Protein AF-A0A524DJC6-F1 (afdb_monomer_lite)

Structure (mmCIF, N/CA/C/O backbone):
data_AF-A0A524DJC6-F1
#
_entry.id   AF-A0A524DJC6-F1
#
loop_
_atom_site.group_PDB
_atom_site.id
_atom_site.type_symbol
_atom_site.label_atom_id
_atom_site.label_alt_id
_atom_site.label_comp_id
_atom_site.label_asym_id
_atom_site.label_entity_id
_atom_site.label_seq_id
_atom_site.pdbx_PDB_ins_code
_atom_site.Cartn_x
_atom_site.Cartn_y
_atom_site.Cartn_z
_atom_site.occupancy
_atom_site.B_iso_or_equiv
_atom_site.auth_seq_id
_atom_site.auth_comp_id
_atom_site.auth_asym_id
_atom_site.auth_atom_id
_atom_site.pdbx_PDB_model_num
ATOM 1 N N . MET A 1 1 ? 15.733 20.656 -6.764 1.00 53.16 1 MET A N 1
ATOM 2 C CA . MET A 1 1 ? 15.054 21.532 -5.778 1.00 53.16 1 MET A CA 1
ATOM 3 C C . MET A 1 1 ? 13.548 21.404 -5.959 1.00 53.16 1 MET A C 1
ATOM 5 O O . MET A 1 1 ? 13.055 21.625 -7.054 1.00 53.16 1 MET A O 1
ATOM 9 N N . MET A 1 2 ? 12.824 20.966 -4.930 1.00 54.41 2 MET A N 1
ATOM 10 C CA . MET A 1 2 ? 11.382 20.693 -5.004 1.00 54.41 2 MET A CA 1
ATOM 11 C C . MET A 1 2 ? 10.597 22.016 -4.945 1.00 54.41 2 MET A C 1
ATOM 13 O O . MET A 1 2 ? 10.762 22.765 -3.986 1.00 54.41 2 MET A O 1
ATOM 17 N N . SER A 1 3 ? 9.797 22.313 -5.979 1.00 75.38 3 SER A N 1
ATOM 18 C CA . SER A 1 3 ? 9.093 23.597 -6.166 1.00 75.38 3 SER A CA 1
ATOM 19 C C . SER A 1 3 ? 8.184 23.949 -4.980 1.00 75.38 3 SER A C 1
ATOM 21 O O . SER A 1 3 ? 7.444 23.096 -4.485 1.00 75.38 3 SER A O 1
ATOM 23 N N . ASP A 1 4 ? 8.182 25.214 -4.552 1.00 78.75 4 ASP A N 1
ATOM 24 C CA . ASP A 1 4 ? 7.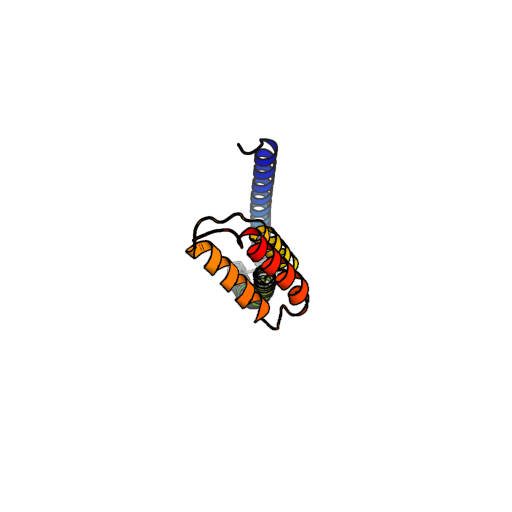417 25.700 -3.389 1.00 78.75 4 ASP A CA 1
ATOM 25 C C . ASP A 1 4 ? 5.910 25.421 -3.479 1.00 78.75 4 ASP A C 1
ATOM 27 O O . ASP A 1 4 ? 5.241 25.189 -2.467 1.00 78.75 4 ASP A O 1
ATOM 31 N N . LYS A 1 5 ? 5.373 25.337 -4.703 1.00 70.25 5 LYS A N 1
ATOM 32 C CA . LYS A 1 5 ? 3.979 24.935 -4.945 1.00 70.25 5 LYS A CA 1
ATOM 33 C C . LYS A 1 5 ? 3.705 23.502 -4.473 1.00 70.25 5 LYS A C 1
ATOM 35 O O . LYS A 1 5 ? 2.639 23.231 -3.921 1.00 70.25 5 LYS A O 1
ATOM 40 N N . VAL A 1 6 ? 4.674 22.602 -4.638 1.00 73.50 6 VAL A N 1
ATOM 41 C CA . VAL A 1 6 ? 4.575 21.190 -4.239 1.00 73.50 6 VAL A CA 1
ATOM 42 C C . VAL A 1 6 ? 4.643 21.060 -2.717 1.00 73.50 6 VAL A C 1
ATOM 44 O O . VAL A 1 6 ? 3.806 20.373 -2.132 1.00 73.50 6 VAL A O 1
ATOM 47 N N . LYS A 1 7 ? 5.545 21.795 -2.050 1.00 72.38 7 LYS A N 1
ATOM 48 C CA . LYS A 1 7 ? 5.621 21.828 -0.576 1.00 72.38 7 LYS A CA 1
ATOM 49 C C . LYS A 1 7 ? 4.335 22.354 0.066 1.00 72.38 7 LYS A C 1
ATOM 51 O O . LYS A 1 7 ? 3.845 21.752 1.019 1.00 72.38 7 LYS A O 1
ATOM 56 N N . LYS A 1 8 ? 3.755 23.430 -0.478 1.00 74.00 8 LYS A N 1
ATOM 57 C CA . LYS A 1 8 ? 2.504 24.017 0.032 1.00 74.00 8 LYS A CA 1
ATOM 58 C C . LYS A 1 8 ? 1.307 23.077 -0.143 1.00 74.00 8 LYS A C 1
ATOM 60 O O . LYS A 1 8 ? 0.467 22.977 0.747 1.00 74.00 8 LYS A O 1
ATOM 65 N N . LYS A 1 9 ? 1.231 22.359 -1.268 1.00 68.31 9 LYS A N 1
ATOM 66 C CA . LYS A 1 9 ? 0.157 21.386 -1.521 1.00 68.31 9 LYS A CA 1
ATOM 67 C C . LYS A 1 9 ? 0.275 20.157 -0.610 1.00 68.31 9 LYS A C 1
ATOM 69 O O . LYS A 1 9 ? -0.733 19.702 -0.073 1.00 68.31 9 LYS A O 1
ATOM 74 N N . LEU A 1 10 ? 1.497 19.670 -0.379 1.00 68.19 10 LEU A N 1
ATOM 75 C CA . LEU A 1 10 ? 1.773 18.570 0.553 1.00 68.19 10 LEU A CA 1
ATOM 76 C C . LEU A 1 10 ? 1.443 18.942 2.004 1.00 68.19 10 LEU A C 1
ATOM 78 O O . LEU A 1 10 ? 0.805 18.154 2.700 1.00 68.19 10 LEU A O 1
ATOM 82 N N . SER A 1 11 ? 1.805 20.148 2.454 1.00 63.16 11 SER A N 1
ATOM 83 C CA . SER A 1 11 ? 1.500 20.590 3.821 1.00 63.16 11 SER A CA 1
ATOM 84 C C . SER A 1 11 ? -0.002 20.786 4.057 1.00 63.16 11 SER A C 1
ATOM 86 O O . SER A 1 11 ? -0.505 20.397 5.109 1.00 63.16 11 SER A O 1
ATOM 88 N N . LEU A 1 12 ? -0.742 21.303 3.068 1.00 63.66 12 LEU A N 1
ATOM 89 C CA . LEU A 1 12 ? -2.206 21.415 3.118 1.00 63.66 12 LEU A CA 1
ATOM 90 C C . LEU A 1 12 ? -2.895 20.042 3.159 1.00 63.66 12 LEU A C 1
ATOM 92 O O . LEU A 1 12 ? -3.813 19.844 3.954 1.00 63.66 12 LEU A O 1
ATOM 96 N N . SER A 1 13 ? -2.426 19.080 2.359 1.00 61.50 13 SER A N 1
ATOM 97 C CA . SER A 1 13 ? -2.976 17.718 2.340 1.00 61.50 13 SER A CA 1
ATOM 98 C C . SER A 1 13 ? -2.726 16.969 3.655 1.00 61.50 13 SER A C 1
ATOM 100 O O . SER A 1 13 ? -3.630 16.307 4.165 1.00 61.50 13 SER A O 1
ATOM 102 N N . MET A 1 14 ? -1.525 17.091 4.236 1.00 59.94 14 MET A N 1
ATOM 103 C CA . MET A 1 14 ? -1.211 16.462 5.526 1.00 59.94 14 MET A CA 1
ATOM 104 C C . MET A 1 14 ? -1.973 17.110 6.689 1.00 59.94 14 MET A C 1
ATOM 106 O O . MET A 1 14 ? -2.454 16.405 7.578 1.00 59.94 14 MET A O 1
ATOM 110 N N . LYS A 1 15 ? -2.162 18.437 6.660 1.00 56.31 15 LYS A N 1
ATOM 111 C CA . LYS A 1 15 ? -2.966 19.147 7.664 1.00 56.31 15 LYS A CA 1
ATOM 112 C C . LYS A 1 15 ? -4.442 18.725 7.614 1.00 56.31 15 LYS A C 1
ATOM 114 O O . LYS A 1 15 ? -5.024 18.441 8.658 1.00 56.31 15 LYS A O 1
ATOM 119 N N . GLY A 1 16 ? -5.006 18.584 6.411 1.00 56.75 16 GLY A N 1
ATOM 120 C CA . GLY A 1 16 ? -6.389 18.139 6.216 1.00 56.75 16 GLY A CA 1
ATOM 121 C C . GLY A 1 16 ? -6.650 16.697 6.670 1.00 56.75 16 GLY A C 1
ATOM 122 O O . GLY A 1 16 ? -7.705 16.415 7.235 1.00 56.75 16 GLY A O 1
ATOM 123 N N . GLN A 1 17 ? -5.702 15.771 6.492 1.00 56.88 17 GLN A N 1
ATOM 124 C CA . GLN A 1 17 ? -5.861 14.400 7.004 1.00 56.88 17 GLN A CA 1
ATOM 125 C C . GLN A 1 17 ? -5.807 14.340 8.539 1.00 56.88 17 GLN A C 1
ATOM 127 O O . GLN A 1 17 ? -6.645 13.679 9.155 1.00 56.88 17 GLN A O 1
ATOM 132 N N . GLY A 1 18 ? -4.885 15.077 9.167 1.00 57.81 18 GLY A N 1
ATOM 133 C CA . GLY A 1 18 ? -4.777 15.132 10.628 1.00 57.81 18 GLY A CA 1
ATOM 134 C C . GLY A 1 18 ? -6.011 15.737 11.312 1.00 57.81 18 GLY A C 1
ATOM 135 O O . GLY A 1 18 ? -6.442 15.245 12.356 1.00 57.81 18 GLY A O 1
ATOM 136 N N . GLU A 1 19 ? -6.617 16.769 10.717 1.00 58.09 19 GLU A N 1
ATOM 137 C CA . GLU A 1 19 ? -7.853 17.384 11.227 1.00 58.09 19 GLU A CA 1
ATOM 138 C C . GLU A 1 19 ? -9.068 16.451 11.096 1.00 58.09 19 GLU A C 1
ATOM 140 O O . GLU A 1 19 ? -9.882 16.366 12.021 1.00 58.09 19 GLU A O 1
ATOM 145 N N . ASN A 1 20 ? -9.163 15.680 10.006 1.00 63.31 20 ASN A N 1
ATOM 146 C CA . ASN A 1 20 ? -10.252 14.721 9.804 1.00 63.31 20 ASN A CA 1
ATOM 147 C C . ASN A 1 20 ? -10.208 13.554 10.803 1.00 63.31 20 ASN A C 1
ATOM 149 O O . ASN A 1 20 ? -11.247 13.185 11.356 1.00 63.31 20 ASN A O 1
ATOM 153 N N . ILE A 1 21 ? -9.019 13.020 11.102 1.00 63.88 21 ILE A N 1
ATOM 154 C CA . ILE A 1 21 ? -8.858 11.928 12.078 1.00 63.88 21 ILE A CA 1
ATOM 155 C C . ILE A 1 21 ? -9.216 12.409 13.488 1.00 63.88 21 ILE A C 1
ATOM 157 O O . ILE A 1 21 ? -10.009 11.765 14.175 1.00 63.88 21 ILE A O 1
ATOM 161 N N . LYS A 1 22 ? -8.713 13.579 13.905 1.00 64.06 22 LYS A N 1
ATOM 162 C CA . LYS A 1 22 ? -9.032 14.161 15.221 1.00 64.06 22 LYS A CA 1
ATOM 163 C C . LYS A 1 22 ? -10.531 14.417 15.386 1.00 64.06 22 LYS A C 1
ATOM 165 O O . LYS A 1 22 ? -11.095 14.100 16.431 1.00 64.06 22 LYS A O 1
ATOM 170 N N . ARG A 1 23 ? -11.197 14.927 14.343 1.00 64.94 23 ARG A N 1
ATOM 171 C CA . ARG A 1 23 ? -12.648 15.161 14.352 1.00 64.94 23 ARG A CA 1
ATOM 172 C C . ARG A 1 23 ? -13.444 13.856 14.419 1.00 64.94 23 ARG A C 1
ATOM 174 O O . ARG A 1 23 ? -14.457 13.807 15.113 1.00 64.94 23 ARG A O 1
ATOM 181 N N . SER A 1 24 ? -12.996 12.814 13.722 1.00 65.06 24 SER A N 1
ATOM 182 C CA . SER A 1 24 ? -13.641 11.497 13.746 1.00 65.06 24 SER A CA 1
ATOM 183 C C . SER A 1 24 ? -13.511 10.822 15.114 1.00 65.06 24 SER A C 1
ATOM 185 O O . SER A 1 24 ? -14.498 10.320 15.649 1.00 65.06 24 SER A O 1
ATOM 187 N N . LEU A 1 25 ? -12.324 10.881 15.724 1.00 65.19 25 LEU A N 1
ATOM 188 C CA . LEU A 1 25 ? -12.091 10.364 17.075 1.00 65.19 25 LEU A CA 1
ATOM 189 C C . LEU A 1 25 ? -12.939 11.103 18.113 1.00 65.19 25 LEU A C 1
ATOM 191 O O . LEU A 1 25 ? -13.599 10.463 18.927 1.00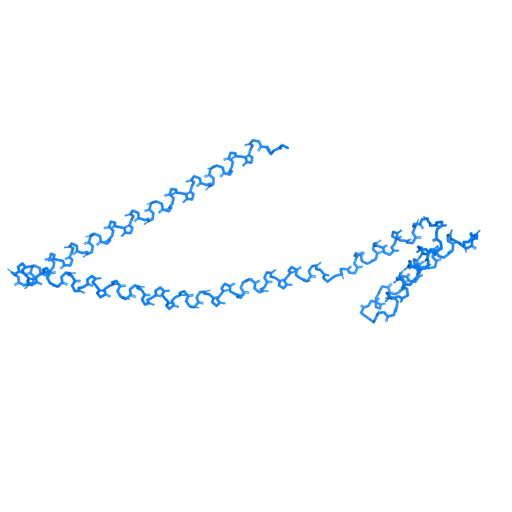 65.19 25 LEU A O 1
ATOM 195 N N . PHE A 1 26 ? -12.996 12.435 18.035 1.00 66.25 26 PHE A N 1
ATOM 196 C CA . PHE A 1 26 ? -13.823 13.234 18.937 1.00 66.25 26 PHE A CA 1
ATOM 197 C C . PHE A 1 26 ? -15.311 12.879 18.816 1.00 66.25 26 PHE A C 1
ATOM 199 O O . PHE A 1 26 ? -15.967 12.642 19.825 1.00 66.25 26 PHE A O 1
ATOM 206 N N . LYS A 1 27 ? -15.837 12.760 17.588 1.00 63.50 27 LYS A N 1
ATOM 207 C CA . LYS A 1 27 ? -17.228 12.335 17.359 1.00 63.50 27 LYS A CA 1
ATOM 208 C C . LYS A 1 27 ? -17.520 10.954 17.947 1.00 63.50 27 LYS A C 1
ATOM 210 O O . LYS A 1 27 ? -18.572 10.773 18.548 1.00 63.50 27 LYS A O 1
ATOM 215 N N . SER A 1 28 ? -16.597 10.006 17.797 1.00 67.81 28 SER A N 1
ATOM 216 C CA . SER A 1 28 ? -16.764 8.640 18.307 1.00 67.81 28 SER A CA 1
ATOM 217 C C . SER A 1 28 ? -16.762 8.588 19.841 1.00 67.81 28 SER A C 1
ATOM 219 O O . SER A 1 28 ? -17.608 7.931 20.445 1.00 67.81 28 SER A O 1
ATOM 221 N N . ILE A 1 29 ? -15.871 9.352 20.483 1.00 70.25 29 ILE A N 1
ATOM 222 C CA . ILE A 1 29 ? -15.812 9.468 21.948 1.00 70.25 29 ILE A CA 1
ATOM 223 C C . ILE A 1 29 ? -17.087 10.122 22.490 1.00 70.25 29 ILE A C 1
ATOM 225 O O . ILE A 1 29 ? -17.692 9.593 23.419 1.00 70.25 29 ILE A O 1
ATOM 229 N N . VAL A 1 30 ? -17.531 11.229 21.886 1.00 65.88 30 VAL A N 1
ATOM 230 C CA . VAL A 1 30 ? -18.771 11.915 22.287 1.00 65.88 30 VAL A CA 1
ATOM 231 C C . VAL A 1 30 ? -19.978 10.990 22.136 1.00 65.88 30 VAL A C 1
ATOM 233 O O . VAL A 1 30 ? -20.794 10.908 23.049 1.00 65.88 30 VAL A O 1
ATOM 236 N N . TYR A 1 31 ? -20.069 10.251 21.028 1.00 71.88 31 TYR A N 1
ATOM 237 C CA . TYR A 1 31 ? -21.155 9.298 20.806 1.00 71.88 31 TYR A CA 1
ATOM 238 C C . TYR A 1 31 ? -21.182 8.191 21.871 1.00 71.88 31 TYR A C 1
ATOM 240 O O . TYR A 1 31 ? -22.244 7.925 22.427 1.00 71.88 31 TYR A O 1
ATOM 248 N N . ARG A 1 32 ? -20.021 7.615 22.224 1.00 75.31 32 ARG A N 1
ATOM 249 C CA . ARG A 1 32 ? -19.914 6.610 23.298 1.00 75.31 32 ARG A CA 1
ATOM 250 C C . ARG A 1 32 ? -20.314 7.153 24.665 1.00 75.31 32 ARG A C 1
ATOM 252 O O . ARG A 1 32 ? -21.001 6.473 25.410 1.00 75.31 32 ARG A O 1
ATOM 259 N N . ILE A 1 33 ? -19.911 8.375 25.005 1.00 71.88 33 ILE A N 1
ATOM 260 C CA . ILE A 1 33 ? -20.295 8.978 26.289 1.00 71.88 33 ILE A CA 1
ATOM 261 C C . ILE A 1 33 ? -21.817 9.150 26.356 1.00 71.88 33 ILE A C 1
ATOM 263 O O . ILE A 1 33 ? -22.423 8.832 27.375 1.00 71.88 33 ILE A O 1
ATOM 267 N N . ILE A 1 34 ? -22.440 9.600 25.262 1.00 70.12 34 ILE A N 1
ATOM 268 C CA . ILE A 1 34 ? -23.894 9.777 25.191 1.00 70.12 34 ILE A CA 1
ATOM 269 C C . ILE A 1 34 ? -24.623 8.435 25.322 1.00 70.12 34 ILE A C 1
ATOM 271 O O . ILE A 1 34 ? -25.609 8.370 26.051 1.00 70.12 34 ILE A O 1
ATOM 275 N N . THR A 1 35 ? -24.160 7.369 24.661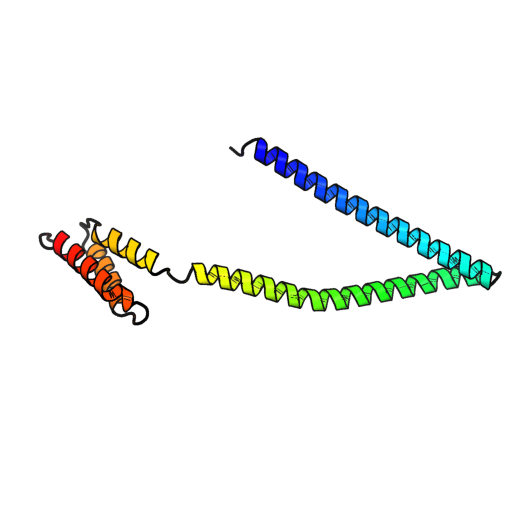 1.00 72.12 35 THR A N 1
ATOM 276 C CA . THR A 1 35 ? -24.833 6.058 24.712 1.00 72.12 35 THR A CA 1
ATOM 277 C C . THR A 1 35 ? -24.737 5.413 26.088 1.00 72.12 35 THR A C 1
ATOM 279 O O . THR A 1 35 ? -25.759 4.953 26.595 1.00 72.12 35 THR A O 1
ATOM 282 N N . VAL A 1 36 ? -23.566 5.478 26.733 1.00 73.12 36 VAL A N 1
ATOM 283 C CA . VAL A 1 36 ? -23.374 4.983 28.106 1.00 73.12 36 VAL A CA 1
ATOM 284 C C . VAL A 1 36 ? -24.316 5.728 29.050 1.00 73.12 36 VAL A C 1
ATOM 286 O O . VAL A 1 36 ? -25.032 5.124 29.849 1.00 73.12 36 VAL A O 1
ATOM 289 N N . PHE A 1 37 ? -24.334 7.060 28.944 1.00 71.75 37 PHE A N 1
ATOM 290 C CA . PHE A 1 37 ? -25.130 7.910 29.822 1.00 71.75 37 PHE A CA 1
ATOM 291 C C . PHE A 1 37 ? -26.629 7.677 29.624 1.00 71.75 37 PHE A C 1
ATOM 293 O O . PHE A 1 37 ? -27.365 7.563 30.602 1.00 71.75 37 PHE A O 1
ATOM 300 N N . LEU A 1 38 ? -27.070 7.537 28.370 1.00 70.69 38 LEU A N 1
ATOM 301 C CA . LEU A 1 38 ? -28.448 7.199 28.035 1.00 70.69 38 LEU A CA 1
ATOM 302 C C . LEU A 1 38 ? -28.828 5.819 28.584 1.00 70.69 38 LEU A C 1
ATOM 304 O O . LEU A 1 38 ? -29.890 5.696 29.184 1.00 70.69 38 LEU A O 1
ATOM 308 N N . GLY A 1 39 ? -27.955 4.815 28.455 1.00 73.00 39 GLY A N 1
ATOM 309 C CA . GLY A 1 39 ? -28.180 3.471 28.994 1.00 73.00 39 GLY A CA 1
ATOM 310 C C . GLY A 1 39 ? -28.383 3.474 30.509 1.00 73.00 39 GLY A C 1
ATOM 311 O O . GLY A 1 39 ? -29.341 2.882 31.004 1.00 73.00 39 GLY A O 1
ATOM 312 N N . ILE A 1 40 ? -27.546 4.217 31.240 1.00 68.06 40 ILE A N 1
ATOM 313 C CA . ILE A 1 40 ? -27.674 4.375 32.697 1.00 68.06 40 ILE A CA 1
ATOM 314 C C . ILE A 1 40 ? -28.971 5.114 33.059 1.00 68.06 40 ILE A C 1
ATOM 316 O O . ILE A 1 40 ? -29.684 4.685 33.963 1.00 68.06 40 ILE A O 1
ATOM 320 N N . LEU A 1 41 ? -29.316 6.196 32.351 1.00 70.06 41 LEU A N 1
ATOM 321 C CA . LEU A 1 41 ? -30.547 6.960 32.591 1.00 70.06 41 LEU A CA 1
ATOM 322 C C . LEU A 1 41 ? -31.804 6.131 32.333 1.00 70.06 41 LEU A C 1
ATOM 324 O O . LEU A 1 41 ? -32.717 6.126 33.154 1.00 70.06 41 LEU A O 1
ATOM 328 N N . THR A 1 42 ? -31.848 5.404 31.217 1.00 71.12 42 THR A N 1
ATOM 329 C CA . THR A 1 42 ? -32.954 4.498 30.904 1.00 71.12 42 THR A CA 1
ATOM 330 C C . THR A 1 42 ? -33.067 3.403 31.963 1.00 71.12 42 THR A C 1
ATOM 332 O O . THR A 1 42 ? -34.169 3.136 32.437 1.00 71.12 42 THR A O 1
ATOM 335 N N . ALA A 1 43 ? -31.948 2.830 32.410 1.00 70.06 43 ALA A N 1
ATOM 336 C CA . ALA A 1 43 ? -31.945 1.831 33.472 1.00 70.06 43 ALA A CA 1
ATOM 337 C C . ALA A 1 43 ? -32.425 2.398 34.821 1.00 70.06 43 ALA A C 1
ATOM 339 O O . ALA A 1 43 ? -33.193 1.735 35.514 1.00 70.06 43 ALA A O 1
ATOM 340 N N . LEU A 1 44 ? -32.041 3.631 35.173 1.00 68.88 44 LEU A N 1
ATOM 341 C CA . LEU A 1 44 ? -32.516 4.320 36.380 1.00 68.88 44 LEU A CA 1
ATOM 342 C C . LEU A 1 44 ? -34.025 4.564 36.337 1.00 68.88 44 LEU A C 1
ATOM 344 O O . LEU A 1 44 ? -34.709 4.309 37.325 1.00 68.88 44 LEU A O 1
ATOM 348 N N . ILE A 1 45 ? -34.546 5.024 35.197 1.00 72.75 45 ILE A N 1
ATOM 349 C CA . ILE A 1 45 ? -35.980 5.288 35.017 1.00 72.75 45 ILE A CA 1
ATOM 350 C C . ILE A 1 45 ? -36.790 3.992 35.125 1.00 72.75 45 ILE A C 1
ATOM 352 O O . ILE A 1 45 ? -37.864 3.989 35.718 1.00 72.75 45 ILE A O 1
ATOM 356 N N . VAL A 1 46 ? -36.281 2.894 34.562 1.00 73.56 46 VAL A N 1
ATOM 357 C CA . VAL A 1 46 ? -36.982 1.602 34.553 1.00 73.56 46 VAL A CA 1
ATOM 358 C C . VAL A 1 46 ? -36.905 0.903 35.910 1.00 73.56 46 VAL A C 1
ATOM 360 O O . VAL A 1 46 ? -37.877 0.280 36.329 1.00 73.56 46 VAL A O 1
ATOM 363 N N . THR A 1 47 ? -35.767 0.996 36.598 1.00 75.94 47 THR A N 1
ATOM 364 C CA . THR A 1 47 ? -35.488 0.150 37.770 1.00 75.94 47 THR A CA 1
ATOM 365 C C . THR A 1 47 ? -35.686 0.877 39.099 1.00 75.94 47 THR A C 1
ATOM 367 O O . THR A 1 47 ? -35.912 0.231 40.117 1.00 75.94 47 THR A O 1
ATOM 370 N N . GLY A 1 48 ? -35.577 2.211 39.125 1.00 75.19 48 GLY A N 1
ATOM 371 C CA . GLY A 1 48 ? -35.681 3.024 40.345 1.00 75.19 48 GLY A CA 1
ATOM 372 C C . GLY A 1 48 ? -34.526 2.856 41.346 1.00 75.19 48 GLY A C 1
ATOM 373 O O . GLY A 1 48 ? -34.465 3.586 42.331 1.00 75.19 48 GLY A O 1
ATOM 374 N N . ASP A 1 49 ? -33.601 1.929 41.088 1.00 77.38 49 ASP A N 1
ATOM 375 C CA . ASP A 1 49 ? -32.461 1.586 41.938 1.00 77.38 49 ASP A CA 1
ATOM 376 C C . ASP A 1 49 ? -31.137 1.893 41.217 1.00 77.38 49 ASP A C 1
ATOM 378 O O . ASP A 1 49 ? -30.857 1.390 40.123 1.00 77.38 49 ASP A O 1
ATOM 382 N N . ILE A 1 50 ? -30.306 2.716 41.860 1.00 75.81 50 ILE A N 1
ATOM 383 C CA . ILE A 1 50 ? -29.005 3.163 41.351 1.00 75.81 50 ILE A CA 1
ATOM 384 C C . ILE A 1 50 ? -28.024 1.995 41.185 1.00 75.81 50 ILE A C 1
ATOM 386 O O . ILE A 1 50 ? -27.266 1.977 40.212 1.00 75.81 50 ILE A O 1
ATOM 390 N N . TYR A 1 51 ? -28.042 1.003 42.080 1.00 78.69 51 TYR A N 1
ATOM 391 C CA . TYR A 1 51 ? -27.130 -0.142 42.000 1.00 78.69 51 TYR A CA 1
ATOM 392 C C . TYR A 1 51 ? -27.445 -1.036 40.800 1.00 78.69 51 TYR A C 1
ATOM 394 O O . TYR A 1 51 ? -26.531 -1.501 40.105 1.00 78.69 51 TYR A O 1
ATOM 402 N N . GLN A 1 52 ? -28.734 -1.238 40.517 1.00 75.69 52 GLN A N 1
ATOM 403 C CA . GLN A 1 52 ? -29.160 -2.011 39.353 1.00 75.69 52 GLN A CA 1
ATOM 404 C C . GLN A 1 52 ? -28.885 -1.255 38.054 1.00 75.69 52 GLN A C 1
ATOM 406 O O . GLN A 1 52 ? -28.370 -1.845 37.107 1.00 75.69 52 GLN A O 1
ATOM 411 N N . ALA A 1 53 ? -29.133 0.055 38.020 1.00 76.69 53 ALA A N 1
ATOM 412 C CA . ALA A 1 53 ? -28.873 0.858 36.832 1.00 76.69 53 ALA A CA 1
ATOM 413 C C . ALA A 1 53 ? -27.384 0.946 36.471 1.00 76.69 53 ALA A C 1
ATOM 415 O O . ALA A 1 53 ? -27.029 0.876 35.293 1.00 76.69 53 ALA A O 1
ATOM 416 N N . LEU A 1 54 ? -26.506 1.047 37.474 1.00 73.81 54 LEU A N 1
ATOM 417 C CA . LEU A 1 54 ? -25.060 1.035 37.260 1.00 73.81 54 LEU A CA 1
ATOM 418 C C . LEU A 1 54 ? -24.590 -0.324 36.723 1.00 73.81 54 LEU A C 1
ATOM 420 O O . LEU A 1 54 ? -23.829 -0.377 35.757 1.00 73.81 54 LEU A O 1
ATOM 424 N N . SER A 1 55 ? -25.082 -1.418 37.311 1.00 77.38 55 SER A N 1
ATOM 425 C CA . SER A 1 55 ? -24.765 -2.776 36.853 1.00 77.38 55 SER A CA 1
ATOM 426 C C . SER A 1 55 ? -25.247 -3.015 35.424 1.00 77.38 55 SER A C 1
ATOM 428 O O . SER A 1 55 ? -24.507 -3.572 34.613 1.00 77.38 55 SER A O 1
ATOM 430 N N . LEU A 1 56 ? -26.454 -2.542 35.093 1.00 79.00 56 LEU A N 1
ATOM 431 C CA . LEU A 1 56 ? -27.006 -2.640 33.747 1.00 79.00 56 LEU A CA 1
ATOM 432 C C . LEU A 1 56 ? -26.170 -1.832 32.751 1.00 79.00 56 LEU A C 1
ATOM 434 O O . LEU A 1 56 ? -25.789 -2.378 31.725 1.00 79.00 56 LEU A O 1
ATOM 438 N N . GLY A 1 57 ? -25.822 -0.582 33.078 1.00 73.75 57 GLY A N 1
ATOM 439 C CA . GLY A 1 57 ? -25.005 0.277 32.218 1.00 73.75 57 GLY A CA 1
ATOM 440 C C . GLY A 1 57 ? -23.625 -0.316 31.909 1.00 73.75 57 GLY A C 1
ATOM 441 O O . GLY A 1 57 ? -23.184 -0.302 30.758 1.00 73.75 57 GLY A O 1
ATOM 442 N N . ILE A 1 58 ? -22.963 -0.900 32.915 1.00 76.38 58 ILE A N 1
ATOM 443 C CA . ILE A 1 58 ? -21.679 -1.596 32.728 1.00 76.38 58 ILE A CA 1
ATOM 444 C C . ILE A 1 58 ? -21.868 -2.843 31.856 1.00 76.38 58 ILE A C 1
ATOM 446 O O . ILE A 1 58 ? -21.094 -3.061 30.921 1.00 76.38 58 ILE A O 1
ATOM 450 N N . ALA A 1 59 ? -22.898 -3.648 32.127 1.00 79.06 59 ALA A N 1
ATOM 451 C CA . ALA A 1 59 ? -23.171 -4.863 31.368 1.00 79.06 59 ALA A CA 1
ATOM 452 C C . ALA A 1 59 ? -23.492 -4.562 29.895 1.00 79.06 59 ALA A C 1
ATOM 454 O O . ALA A 1 59 ? -22.937 -5.207 29.003 1.00 79.06 59 ALA A O 1
ATOM 455 N N . THR A 1 60 ? -24.331 -3.559 29.622 1.00 77.06 60 THR A N 1
ATOM 456 C CA . THR A 1 60 ? -24.709 -3.178 28.255 1.00 77.06 60 THR A CA 1
ATOM 457 C C . THR A 1 60 ? -23.510 -2.706 27.449 1.00 77.06 60 THR A C 1
ATOM 459 O O . THR A 1 60 ? -23.342 -3.119 26.302 1.00 77.06 60 THR A O 1
ATOM 462 N N . GLU A 1 61 ? -22.628 -1.911 28.051 1.00 78.69 61 GLU A N 1
ATOM 463 C CA . GLU A 1 61 ? -21.475 -1.376 27.326 1.00 78.69 61 GLU A CA 1
ATOM 464 C C . GLU A 1 61 ? -20.359 -2.403 27.144 1.00 78.69 61 GLU A C 1
ATOM 466 O O . GLU A 1 61 ? -19.671 -2.410 26.121 1.00 78.69 61 GLU A O 1
ATOM 471 N N . PHE A 1 62 ? -20.234 -3.354 28.070 1.00 78.56 62 PHE A N 1
ATOM 472 C CA . PHE A 1 62 ? -19.351 -4.499 27.885 1.00 78.56 62 PHE A CA 1
ATOM 473 C C . PHE A 1 62 ? -19.810 -5.393 26.723 1.00 78.56 62 PHE A C 1
ATOM 475 O O . PHE A 1 62 ? -19.005 -5.767 25.865 1.00 78.56 62 PHE A O 1
ATOM 482 N N . VAL A 1 63 ? -21.113 -5.680 26.634 1.00 77.69 63 VAL A N 1
ATOM 483 C CA . VAL A 1 63 ? -21.693 -6.428 25.506 1.00 77.69 63 VAL A CA 1
ATOM 484 C C . VAL A 1 63 ? -21.477 -5.680 24.192 1.00 77.69 63 VAL A C 1
ATOM 486 O O . VAL A 1 63 ? -21.087 -6.284 23.190 1.00 77.69 63 VAL A O 1
ATOM 489 N N . GLN A 1 64 ? -21.672 -4.362 24.186 1.00 77.25 64 GLN A N 1
ATOM 490 C CA . GLN A 1 64 ? -21.489 -3.538 22.996 1.00 77.25 64 GLN A CA 1
ATOM 491 C C . GLN A 1 64 ? -20.022 -3.481 22.545 1.00 77.25 64 GLN A C 1
ATOM 493 O O . GLN A 1 64 ? -19.748 -3.542 21.343 1.00 77.25 64 GLN A O 1
ATOM 498 N N . PHE A 1 65 ? -19.072 -3.443 23.485 1.00 81.50 65 PHE A N 1
ATOM 499 C CA . PHE A 1 65 ? -17.644 -3.565 23.194 1.00 81.50 65 PHE A CA 1
ATOM 500 C C . PHE A 1 65 ? -17.305 -4.908 22.535 1.00 81.50 65 PHE A C 1
ATOM 502 O O . PHE A 1 65 ? -16.650 -4.923 21.490 1.00 81.50 65 PHE A O 1
ATOM 509 N N . ILE A 1 66 ? -17.791 -6.022 23.098 1.00 72.00 66 ILE A N 1
ATOM 510 C CA . ILE A 1 66 ? -17.588 -7.362 22.527 1.00 72.00 66 ILE A CA 1
ATOM 511 C C . ILE A 1 66 ? -18.181 -7.439 21.118 1.00 72.00 66 ILE A C 1
ATOM 513 O O . ILE A 1 66 ? -17.518 -7.912 20.195 1.00 72.00 66 ILE A O 1
ATOM 517 N N . ASN A 1 67 ? -19.403 -6.940 20.930 1.00 69.69 67 ASN A N 1
ATOM 518 C CA . ASN A 1 67 ? -20.072 -6.961 19.633 1.00 69.69 67 ASN A CA 1
ATOM 519 C C . ASN A 1 67 ? -19.290 -6.154 18.580 1.00 69.69 67 ASN A C 1
ATOM 521 O O . ASN A 1 67 ? -19.045 -6.647 17.479 1.00 69.69 67 ASN A O 1
ATOM 525 N N . TYR A 1 68 ? -18.800 -4.958 18.937 1.00 74.25 68 TYR A N 1
ATOM 526 C CA . TYR A 1 68 ? -17.945 -4.166 18.048 1.00 74.25 68 TYR A CA 1
ATOM 527 C C . TYR A 1 68 ? -16.655 -4.909 17.684 1.00 74.25 68 TYR A C 1
ATOM 529 O O . TYR A 1 68 ? -16.287 -4.959 16.513 1.00 74.25 68 TYR A O 1
ATOM 537 N N . PHE A 1 69 ? -15.984 -5.519 18.664 1.00 74.81 69 PHE A N 1
ATOM 538 C CA . PHE A 1 69 ? -14.751 -6.270 18.429 1.00 74.81 69 PHE A CA 1
ATOM 539 C C . PHE A 1 69 ? -14.966 -7.466 17.487 1.00 74.81 69 PHE A C 1
ATOM 541 O O . PHE A 1 69 ? -14.168 -7.694 16.572 1.00 74.81 69 PHE A O 1
ATOM 548 N N . ILE A 1 70 ? -16.066 -8.205 17.667 1.00 66.62 70 ILE A N 1
ATOM 549 C CA . ILE A 1 70 ? -16.450 -9.312 16.784 1.00 66.62 70 ILE A CA 1
ATOM 550 C C . ILE A 1 70 ? -16.737 -8.790 15.374 1.00 66.62 70 ILE A C 1
ATOM 552 O O . ILE A 1 70 ? -16.197 -9.329 14.406 1.00 66.62 70 ILE A O 1
ATOM 556 N N . PHE A 1 71 ? -17.533 -7.725 15.246 1.00 71.69 71 PHE A N 1
ATOM 557 C CA . PHE A 1 71 ? -17.840 -7.118 13.952 1.00 71.69 71 PHE A CA 1
ATOM 558 C C . PHE A 1 71 ? -16.570 -6.671 13.223 1.00 71.69 71 PHE A C 1
ATOM 560 O O . PHE A 1 71 ? -16.393 -7.011 12.055 1.00 71.69 71 PHE A O 1
ATOM 567 N N . GLU A 1 72 ? -15.655 -5.973 13.903 1.00 74.12 72 GLU A N 1
ATOM 568 C CA . GLU A 1 72 ? -14.408 -5.513 13.291 1.00 74.12 72 GLU A CA 1
ATOM 569 C C . GLU A 1 72 ? -13.504 -6.678 12.883 1.00 74.12 72 GLU A C 1
ATOM 571 O O . GLU A 1 72 ? -12.923 -6.660 11.799 1.00 74.12 72 GLU A O 1
ATOM 576 N N . THR A 1 73 ? -13.428 -7.730 13.700 1.00 74.12 73 THR A N 1
ATOM 577 C CA . THR A 1 73 ? -12.655 -8.937 13.378 1.00 74.12 73 THR A CA 1
ATOM 578 C C . THR A 1 73 ? -13.206 -9.630 12.131 1.00 74.12 73 THR A C 1
ATOM 580 O O . THR A 1 73 ? -12.441 -9.961 11.219 1.00 74.12 73 THR A O 1
ATOM 583 N N . ILE A 1 74 ? -14.531 -9.804 12.054 1.00 72.25 74 ILE A N 1
ATOM 584 C CA . ILE A 1 74 ? -15.211 -10.402 10.900 1.00 72.25 74 ILE A CA 1
ATOM 585 C C . ILE A 1 74 ? -15.016 -9.516 9.667 1.00 72.25 74 ILE A C 1
ATOM 587 O O . ILE A 1 74 ? -14.555 -9.993 8.629 1.00 72.25 74 ILE A O 1
ATOM 591 N N . TRP A 1 75 ? -15.302 -8.220 9.769 1.00 70.56 75 TRP A N 1
ATOM 592 C CA . TRP A 1 75 ? -15.176 -7.292 8.650 1.00 70.56 75 TRP A CA 1
ATOM 593 C C . TRP A 1 75 ? -13.733 -7.193 8.151 1.00 70.56 75 TRP A C 1
ATOM 595 O O . TRP A 1 75 ? -13.488 -7.298 6.954 1.00 70.56 75 TRP A O 1
ATOM 605 N N . SER A 1 76 ? -12.757 -7.113 9.055 1.00 74.62 76 SER A N 1
ATOM 606 C CA . SER A 1 76 ? -11.330 -7.110 8.727 1.00 74.62 76 SER A CA 1
ATOM 607 C C . SER A 1 76 ? -10.885 -8.407 8.042 1.00 74.62 76 SER A C 1
ATOM 609 O O . SER A 1 76 ? -10.013 -8.386 7.169 1.00 74.62 76 SER A O 1
ATOM 611 N N . TYR A 1 77 ? -11.469 -9.553 8.401 1.00 72.88 77 TYR A N 1
ATOM 612 C CA . TYR A 1 77 ? -11.236 -10.811 7.691 1.00 72.88 77 TYR A CA 1
ATOM 613 C C . TYR A 1 77 ? -11.782 -10.758 6.253 1.00 72.88 77 TYR A C 1
ATOM 615 O O . TYR A 1 77 ? -11.064 -11.108 5.312 1.00 72.88 77 TYR A O 1
ATOM 623 N N . TYR A 1 78 ? -13.003 -10.250 6.060 1.00 70.62 78 TYR A N 1
ATOM 624 C CA . TYR A 1 78 ? -13.620 -10.097 4.736 1.00 70.62 78 TYR A CA 1
ATOM 625 C C . TYR A 1 78 ? -12.929 -9.033 3.864 1.00 70.62 78 TYR A C 1
ATOM 627 O O . TYR A 1 78 ? -12.692 -9.249 2.672 1.00 70.62 78 TYR A O 1
ATOM 635 N N . GLU A 1 79 ? -12.552 -7.893 4.434 1.00 73.44 79 GLU A N 1
ATOM 636 C CA . GLU A 1 79 ? -11.922 -6.785 3.715 1.00 73.44 79 GLU A CA 1
ATOM 637 C C . GLU A 1 79 ? -10.486 -7.118 3.291 1.00 73.44 79 GLU A C 1
ATOM 639 O O . GLU A 1 79 ? -10.089 -6.814 2.161 1.00 73.44 79 GLU A O 1
ATOM 644 N N . ARG A 1 80 ? -9.738 -7.873 4.112 1.00 65.12 80 ARG A N 1
ATOM 645 C CA . ARG A 1 80 ? -8.424 -8.420 3.725 1.00 65.12 80 ARG A CA 1
ATOM 646 C C . ARG A 1 80 ? -8.484 -9.292 2.470 1.00 65.12 80 ARG A C 1
ATOM 648 O O . ARG A 1 80 ? -7.512 -9.335 1.715 1.00 65.12 80 ARG A O 1
ATOM 655 N N . GLN A 1 81 ? -9.603 -9.965 2.200 1.00 63.00 81 GLN A N 1
ATOM 656 C CA . GLN A 1 81 ? -9.782 -10.717 0.952 1.00 63.00 81 GLN A CA 1
ATOM 657 C C . GLN A 1 81 ? -9.973 -9.788 -0.256 1.00 63.00 81 GLN A C 1
ATOM 659 O O . GLN A 1 81 ? -9.417 -10.043 -1.324 1.00 63.00 81 GLN A O 1
ATOM 664 N N . ARG A 1 82 ? -10.689 -8.668 -0.096 1.00 61.28 82 ARG A N 1
ATOM 665 C CA . ARG A 1 82 ? -10.893 -7.682 -1.174 1.00 61.28 82 ARG A CA 1
ATOM 666 C C . ARG A 1 82 ? -9.632 -6.879 -1.493 1.00 61.28 82 ARG A C 1
ATOM 668 O O . ARG A 1 82 ? -9.349 -6.635 -2.665 1.00 61.28 82 ARG A O 1
ATOM 675 N N . LEU A 1 83 ? -8.853 -6.503 -0.479 1.00 60.66 83 LEU A N 1
ATOM 676 C CA . LEU A 1 83 ? -7.589 -5.782 -0.667 1.00 60.66 83 LEU A CA 1
ATOM 677 C C . LEU A 1 83 ? -6.540 -6.649 -1.377 1.00 60.66 83 LEU A C 1
ATOM 679 O O . LEU A 1 83 ? -5.862 -6.152 -2.274 1.00 60.66 83 LEU A O 1
ATOM 683 N N . ARG A 1 84 ? -6.474 -7.956 -1.072 1.00 60.97 84 ARG A N 1
ATOM 684 C CA . ARG A 1 84 ? -5.625 -8.912 -1.809 1.00 60.97 84 ARG A CA 1
ATOM 685 C C . ARG A 1 84 ? -5.989 -9.014 -3.290 1.00 60.97 84 ARG A C 1
ATOM 687 O O . ARG A 1 84 ? -5.095 -9.135 -4.117 1.00 60.97 84 ARG A O 1
ATOM 694 N N . GLN A 1 85 ? -7.273 -8.924 -3.634 1.00 60.97 85 GLN A N 1
ATOM 695 C CA . GLN A 1 85 ? -7.723 -8.931 -5.031 1.00 60.97 85 GLN A CA 1
ATOM 696 C C . GLN A 1 85 ? -7.307 -7.653 -5.779 1.00 60.97 85 GLN A C 1
ATOM 698 O O . GLN A 1 85 ? -6.885 -7.741 -6.928 1.00 60.97 85 GLN A O 1
ATOM 703 N N . LYS A 1 86 ? -7.374 -6.478 -5.133 1.00 62.44 86 LYS A N 1
ATOM 704 C CA . LYS A 1 86 ? -6.883 -5.218 -5.725 1.00 62.44 86 LYS A CA 1
ATOM 705 C C . LYS A 1 86 ? -5.368 -5.230 -5.920 1.00 62.44 86 LYS A C 1
ATOM 707 O O . LYS A 1 86 ? -4.911 -4.979 -7.026 1.00 62.44 86 LYS A O 1
ATOM 712 N N . PHE A 1 87 ? -4.616 -5.621 -4.890 1.00 62.50 87 PHE A N 1
ATOM 713 C CA . PHE A 1 87 ? -3.160 -5.740 -4.975 1.00 62.50 87 PHE A CA 1
ATOM 714 C C . PHE A 1 87 ? -2.722 -6.755 -6.035 1.00 62.50 87 PHE A C 1
ATOM 716 O O . PHE A 1 87 ? -1.797 -6.479 -6.784 1.00 62.50 87 PHE A O 1
ATOM 723 N N . ARG A 1 88 ? -3.399 -7.906 -6.152 1.00 63.00 88 ARG A N 1
ATOM 724 C CA . ARG A 1 88 ? -3.082 -8.910 -7.177 1.00 63.00 88 ARG A CA 1
ATOM 725 C C . ARG A 1 88 ? -3.333 -8.385 -8.592 1.00 63.00 88 ARG A C 1
ATOM 727 O O . ARG A 1 88 ? -2.527 -8.664 -9.466 1.00 63.00 88 ARG A O 1
ATOM 734 N N . LYS A 1 89 ? -4.399 -7.609 -8.814 1.00 61.41 89 LYS A N 1
ATOM 735 C CA . LYS A 1 89 ? -4.649 -6.961 -10.112 1.00 61.41 89 LYS A CA 1
ATOM 736 C C . LYS A 1 89 ? -3.604 -5.888 -10.429 1.00 61.41 89 LYS A C 1
ATOM 738 O O . LYS A 1 89 ? -3.028 -5.935 -11.504 1.00 61.41 89 LYS A O 1
ATOM 743 N N . GLU A 1 90 ? -3.281 -5.018 -9.471 1.00 67.81 90 GLU A N 1
ATOM 744 C CA . GLU A 1 90 ? -2.254 -3.977 -9.649 1.00 67.81 90 GLU A CA 1
ATOM 745 C C . GLU A 1 90 ? -0.840 -4.555 -9.854 1.00 67.81 90 GLU A C 1
ATOM 747 O O . GLU A 1 90 ? -0.062 -4.007 -10.631 1.00 67.81 90 GLU A O 1
ATOM 752 N N . PHE A 1 91 ? -0.494 -5.667 -9.193 1.00 61.56 91 PHE A N 1
ATOM 753 C CA . PHE A 1 91 ? 0.780 -6.362 -9.413 1.00 61.56 91 PHE A CA 1
ATOM 754 C C . PHE A 1 91 ? 0.819 -7.102 -10.755 1.00 61.56 91 PHE A C 1
ATOM 756 O O . PHE A 1 91 ? 1.825 -6.996 -11.450 1.00 61.56 91 PHE A O 1
ATOM 763 N N . LEU A 1 92 ? -0.257 -7.796 -11.157 1.00 60.78 92 LEU A N 1
ATOM 764 C CA . LEU A 1 92 ? -0.306 -8.443 -12.474 1.00 60.78 92 LEU A CA 1
ATOM 765 C C . LEU A 1 92 ? -0.256 -7.419 -13.617 1.00 60.78 92 LEU A C 1
ATOM 767 O O . LEU A 1 92 ? 0.419 -7.665 -14.606 1.00 60.78 92 LEU A O 1
ATOM 771 N N . GLU A 1 93 ? -0.921 -6.269 -13.491 1.00 60.34 93 GLU A N 1
ATOM 772 C CA . GLU A 1 93 ? -0.870 -5.203 -14.503 1.00 60.34 93 GLU A CA 1
ATOM 773 C C . GLU A 1 93 ? 0.541 -4.598 -14.628 1.00 60.34 93 GLU A C 1
ATOM 775 O O . GLU A 1 93 ? 1.014 -4.372 -15.741 1.00 60.34 93 GLU A O 1
ATOM 780 N N . ARG A 1 94 ? 1.265 -4.434 -13.511 1.00 57.59 94 ARG A N 1
ATOM 781 C CA . ARG A 1 94 ? 2.665 -3.962 -13.509 1.00 57.59 94 ARG A CA 1
ATOM 782 C C . ARG A 1 94 ? 3.666 -4.993 -14.039 1.00 57.59 94 ARG A C 1
ATOM 784 O O . ARG A 1 94 ? 4.637 -4.609 -14.682 1.00 57.59 94 ARG A O 1
ATOM 791 N N . GLU A 1 95 ? 3.454 -6.287 -13.798 1.00 52.44 95 GLU A N 1
ATOM 792 C CA . GLU A 1 95 ? 4.278 -7.349 -14.399 1.00 52.44 95 GLU A CA 1
ATOM 793 C C . GLU A 1 95 ? 4.001 -7.527 -15.903 1.00 52.44 95 GLU A C 1
ATOM 795 O O . GLU A 1 95 ? 4.879 -7.974 -16.639 1.00 52.44 95 GLU A O 1
ATOM 800 N N . ILE A 1 96 ? 2.818 -7.142 -16.398 1.00 51.84 96 ILE A N 1
ATOM 801 C CA . ILE A 1 96 ? 2.496 -7.186 -17.833 1.00 51.84 96 ILE A CA 1
ATOM 802 C C . ILE A 1 96 ? 3.141 -6.017 -18.598 1.00 51.84 96 ILE A C 1
ATOM 804 O O . ILE A 1 96 ? 3.542 -6.216 -19.738 1.00 51.84 96 ILE A O 1
ATOM 808 N N . GLU A 1 97 ? 3.379 -4.853 -17.984 1.00 49.31 97 GLU A N 1
ATOM 809 C CA . GLU A 1 97 ? 4.236 -3.811 -18.592 1.00 49.31 97 GLU A CA 1
ATOM 810 C C . GLU A 1 97 ? 5.723 -4.226 -18.689 1.00 49.31 97 GLU A C 1
ATOM 812 O O . GLU A 1 97 ? 6.478 -3.635 -19.458 1.00 49.31 97 GLU A O 1
ATOM 817 N N . LEU A 1 98 ? 6.143 -5.283 -17.976 1.00 52.12 98 LEU A N 1
ATOM 818 C CA . LEU A 1 98 ? 7.449 -5.940 -18.146 1.00 52.12 98 LEU A CA 1
ATOM 819 C C . LEU A 1 98 ? 7.434 -7.057 -19.203 1.00 52.12 98 LEU A C 1
ATOM 821 O O . LEU A 1 98 ? 8.501 -7.545 -19.587 1.00 52.12 98 LEU A O 1
ATOM 825 N N . LYS A 1 99 ? 6.262 -7.448 -19.726 1.00 49.91 99 LYS A N 1
ATOM 826 C CA . LYS A 1 99 ? 6.172 -8.284 -20.928 1.00 49.91 99 LYS A CA 1
ATOM 827 C C . LYS A 1 99 ? 6.432 -7.411 -22.148 1.00 49.91 99 LYS A C 1
ATOM 829 O O . LYS A 1 99 ? 5.508 -6.945 -22.800 1.00 49.91 99 LYS A O 1
ATOM 834 N N . VAL A 1 100 ? 7.717 -7.172 -22.389 1.00 60.59 100 VAL A N 1
ATOM 835 C CA . VAL A 1 100 ? 8.344 -6.946 -23.693 1.00 60.59 100 VAL A CA 1
ATOM 836 C C . VAL A 1 100 ? 7.353 -6.490 -24.776 1.00 60.59 100 VAL A C 1
ATOM 838 O O . VAL A 1 100 ? 6.805 -7.292 -25.528 1.00 60.59 100 VAL A O 1
ATOM 841 N N . ASN A 1 101 ? 7.095 -5.184 -24.836 1.00 74.00 101 ASN A N 1
ATOM 842 C CA . ASN A 1 101 ? 6.270 -4.612 -25.890 1.00 74.00 101 ASN A CA 1
ATOM 843 C C . ASN A 1 101 ? 6.960 -4.854 -27.246 1.00 74.00 101 ASN A C 1
ATOM 845 O O . ASN A 1 101 ? 8.139 -4.525 -27.402 1.00 74.00 101 ASN A O 1
ATOM 849 N N . TYR A 1 102 ? 6.237 -5.399 -28.229 1.00 80.56 102 TYR A N 1
ATOM 850 C CA . TYR A 1 102 ? 6.731 -5.580 -29.600 1.00 80.56 102 TYR A CA 1
ATOM 851 C C . TYR A 1 102 ? 7.351 -4.292 -30.158 1.00 80.56 102 TYR A C 1
ATOM 853 O O . TYR A 1 102 ? 8.381 -4.343 -30.831 1.00 80.56 102 TYR A O 1
ATOM 861 N N . SER A 1 103 ? 6.791 -3.124 -29.813 1.00 82.62 103 SER A N 1
ATOM 862 C CA . SER A 1 103 ? 7.352 -1.832 -30.217 1.00 82.62 103 SER A CA 1
ATOM 863 C C . SER A 1 103 ? 8.741 -1.584 -29.626 1.00 82.62 103 SER A C 1
ATOM 865 O O . SER A 1 103 ? 9.609 -1.068 -30.320 1.00 82.62 103 SER A O 1
ATOM 867 N N . SER A 1 104 ? 8.977 -1.985 -28.376 1.00 85.25 104 SER A N 1
ATOM 868 C CA . SER A 1 104 ? 10.269 -1.827 -27.703 1.00 85.25 104 SER A CA 1
ATOM 869 C C . SER A 1 104 ? 11.324 -2.786 -28.251 1.00 85.25 104 SER A C 1
ATOM 871 O O . SER A 1 104 ? 12.473 -2.380 -28.406 1.00 85.25 104 SER A O 1
ATOM 873 N N . ILE A 1 105 ? 10.955 -4.030 -28.597 1.00 87.12 105 ILE A N 1
ATOM 874 C CA . ILE A 1 105 ? 11.883 -4.953 -29.281 1.00 87.12 105 ILE A CA 1
ATOM 875 C C . ILE A 1 105 ? 12.258 -4.389 -30.645 1.00 87.12 105 ILE A C 1
ATOM 877 O O . ILE A 1 105 ? 13.433 -4.374 -30.999 1.00 87.12 105 ILE A O 1
ATOM 881 N N . LYS A 1 106 ? 11.263 -3.922 -31.403 1.00 88.81 106 LYS A N 1
ATOM 882 C CA . LYS A 1 106 ? 11.466 -3.348 -32.731 1.00 88.81 106 LYS A CA 1
ATOM 883 C C . LYS A 1 106 ? 12.390 -2.132 -32.684 1.00 88.81 106 LYS A C 1
ATOM 885 O O . LYS A 1 106 ? 13.326 -2.055 -33.474 1.00 88.81 106 LYS A O 1
ATOM 890 N N . GLU A 1 107 ? 12.153 -1.214 -31.750 1.00 90.38 107 GLU A N 1
ATOM 891 C CA . GLU A 1 107 ? 12.977 -0.017 -31.554 1.00 90.38 107 GLU A CA 1
ATOM 892 C C . GLU A 1 107 ? 14.408 -0.381 -31.141 1.00 90.38 107 GLU A C 1
ATOM 894 O O . GLU A 1 107 ? 15.361 0.053 -31.784 1.00 90.38 107 GLU A O 1
ATOM 899 N N . LEU A 1 108 ? 14.576 -1.261 -30.149 1.00 91.25 108 LEU A N 1
ATOM 900 C CA . LEU A 1 108 ? 15.897 -1.728 -29.724 1.00 91.25 108 LEU A CA 1
ATOM 901 C C . LEU A 1 108 ? 16.646 -2.426 -30.866 1.00 91.25 108 LEU A C 1
ATOM 903 O O . LEU A 1 108 ? 17.821 -2.164 -31.102 1.00 91.25 108 LEU A O 1
ATOM 907 N N . SER A 1 109 ? 15.957 -3.296 -31.600 1.00 91.19 109 SER A N 1
ATOM 908 C CA . SER A 1 109 ? 16.495 -3.976 -32.773 1.00 91.19 109 SER A CA 1
ATOM 909 C C . SER A 1 109 ? 16.929 -2.996 -33.861 1.00 91.19 109 SER A C 1
ATOM 911 O O . SER A 1 109 ? 17.911 -3.273 -34.548 1.00 91.19 109 SER A O 1
ATOM 913 N N . TYR A 1 110 ? 16.200 -1.903 -34.064 1.00 93.88 110 TYR A N 1
ATOM 914 C CA . TYR A 1 110 ? 16.559 -0.878 -35.036 1.00 93.88 110 TYR A CA 1
ATOM 915 C C . TYR A 1 110 ? 17.805 -0.101 -34.592 1.00 93.88 110 TYR A C 1
ATOM 917 O O . TYR A 1 110 ? 18.730 0.092 -35.383 1.00 93.88 110 TYR A O 1
ATOM 925 N N . GLU A 1 111 ? 17.872 0.285 -33.318 1.00 93.38 111 GLU A N 1
ATOM 926 C CA . GLU A 1 111 ? 19.024 0.998 -32.761 1.00 93.38 111 GLU A CA 1
ATOM 927 C C . GLU A 1 111 ? 20.292 0.139 -32.802 1.00 93.38 111 GLU A C 1
ATOM 929 O O . GLU A 1 111 ? 21.315 0.577 -33.329 1.00 93.38 111 GLU A O 1
ATOM 934 N N . LEU A 1 112 ? 20.210 -1.120 -32.355 1.00 92.06 112 LEU A N 1
ATOM 935 C CA . LEU A 1 112 ? 21.323 -2.074 -32.428 1.00 92.06 112 LEU A CA 1
ATOM 936 C C . LEU A 1 112 ? 21.836 -2.248 -33.861 1.00 92.06 112 LEU A C 1
ATOM 938 O O . LEU A 1 112 ? 23.043 -2.323 -34.072 1.00 92.06 112 LEU A O 1
ATOM 942 N N . SER A 1 113 ? 20.941 -2.235 -34.850 1.00 92.62 113 SER A N 1
ATOM 943 C CA . SER A 1 113 ? 21.304 -2.376 -36.261 1.00 92.62 113 SER A CA 1
ATOM 944 C C . SER A 1 113 ? 22.168 -1.222 -36.763 1.00 92.62 113 SER A C 1
ATOM 946 O O . SER A 1 113 ? 22.944 -1.385 -37.704 1.00 92.62 113 SER A O 1
ATOM 948 N N . ARG A 1 114 ? 22.024 -0.038 -36.169 1.00 90.00 114 ARG A N 1
ATOM 949 C CA . ARG A 1 114 ? 22.779 1.163 -36.535 1.00 90.00 114 ARG A CA 1
ATOM 950 C C . ARG A 1 114 ? 24.033 1.359 -35.698 1.00 90.00 114 ARG A C 1
ATOM 952 O O . ARG A 1 114 ? 24.834 2.227 -36.045 1.00 90.00 114 ARG A O 1
ATOM 959 N N . LEU A 1 115 ? 24.195 0.604 -34.613 1.00 88.81 115 LEU A N 1
ATOM 960 C CA . LEU A 1 115 ? 25.371 0.714 -33.770 1.00 88.81 115 LEU A CA 1
ATOM 961 C C . LEU A 1 115 ? 26.610 0.304 -34.543 1.00 88.81 115 LEU A C 1
ATOM 963 O O . LEU A 1 115 ? 26.671 -0.758 -35.150 1.00 88.81 115 LEU A O 1
ATOM 967 N N . ASP A 1 116 ? 27.611 1.160 -34.463 1.00 83.56 116 ASP A N 1
ATOM 968 C CA . ASP A 1 116 ? 28.928 0.903 -34.996 1.00 83.56 116 ASP A CA 1
ATOM 969 C C . ASP A 1 116 ? 29.768 0.199 -33.912 1.00 83.56 116 ASP A C 1
ATOM 971 O O . ASP A 1 116 ? 29.946 0.723 -32.808 1.00 83.56 116 ASP A O 1
ATOM 975 N N . THR A 1 117 ? 30.255 -1.010 -34.201 1.00 85.81 117 THR A N 1
ATOM 976 C CA . THR A 1 117 ? 31.030 -1.828 -33.261 1.00 85.81 117 THR A CA 1
ATOM 977 C C . THR A 1 117 ? 32.405 -2.181 -33.829 1.00 85.81 117 THR A C 1
ATOM 979 O O . THR A 1 117 ? 32.539 -2.632 -34.965 1.00 85.81 117 THR A O 1
ATOM 982 N N . PHE A 1 118 ? 33.453 -1.998 -33.021 1.00 84.38 118 PHE A N 1
ATOM 983 C CA . PHE A 1 118 ? 34.848 -2.320 -33.376 1.00 84.38 118 PHE A CA 1
ATOM 984 C C . PHE A 1 118 ? 35.399 -3.526 -32.606 1.00 84.38 118 PHE A C 1
ATOM 986 O O . PHE A 1 118 ? 36.555 -3.900 -32.770 1.00 84.38 118 PHE A O 1
ATOM 993 N N . VAL A 1 119 ? 34.580 -4.127 -31.740 1.00 88.62 119 VAL A N 1
ATOM 994 C CA . VAL A 1 119 ? 34.975 -5.232 -30.865 1.00 88.62 119 VAL A CA 1
ATOM 995 C C . VAL A 1 119 ? 34.230 -6.491 -31.288 1.00 88.62 119 VAL A C 1
ATOM 997 O O . VAL A 1 119 ? 33.000 -6.538 -31.218 1.00 88.62 119 VAL A O 1
ATOM 1000 N N . LYS A 1 120 ? 34.979 -7.538 -31.653 1.00 88.81 120 LYS A N 1
ATOM 1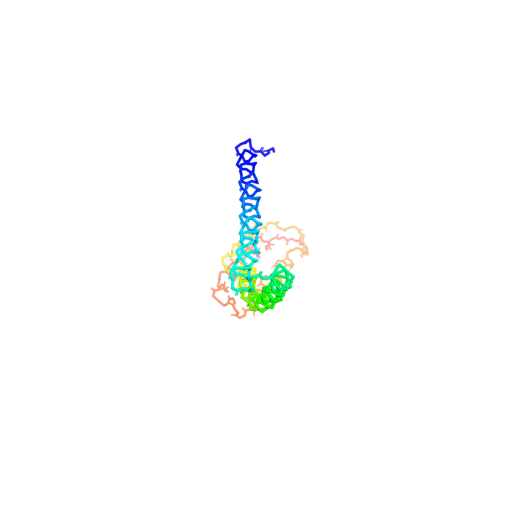001 C CA . LYS A 1 120 ? 34.438 -8.825 -32.118 1.00 88.81 120 LYS A CA 1
ATOM 1002 C C . LYS A 1 120 ? 33.405 -9.434 -31.169 1.00 88.81 120 LYS A C 1
ATOM 1004 O O . LYS A 1 120 ? 32.380 -9.936 -31.610 1.00 88.81 120 LYS A O 1
ATOM 1009 N N . SER A 1 121 ? 33.650 -9.374 -29.858 1.00 89.06 121 SER A N 1
ATOM 1010 C CA . SER A 1 121 ? 32.735 -9.940 -28.860 1.00 89.06 121 SER A CA 1
ATOM 1011 C C . SER A 1 121 ? 31.370 -9.250 -28.848 1.00 89.06 121 SER A C 1
ATOM 1013 O O . SER A 1 121 ? 30.355 -9.923 -28.695 1.00 89.06 121 SER A O 1
ATOM 1015 N N . ILE A 1 122 ? 31.335 -7.930 -29.052 1.00 88.25 122 ILE A N 1
ATOM 1016 C CA . ILE A 1 122 ? 30.096 -7.147 -29.105 1.00 88.25 122 ILE A CA 1
ATOM 1017 C C .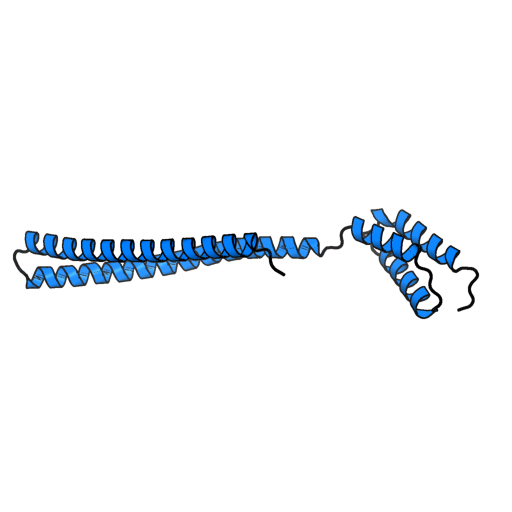 ILE A 1 122 ? 29.344 -7.453 -30.402 1.00 88.25 122 ILE A C 1
ATOM 1019 O O . ILE A 1 122 ? 28.140 -7.688 -30.361 1.00 88.25 122 ILE A O 1
ATOM 1023 N N . TYR A 1 123 ? 30.058 -7.528 -31.529 1.00 91.00 123 TYR A N 1
ATOM 1024 C CA . TYR A 1 123 ? 29.481 -7.923 -32.815 1.00 91.00 123 TYR A CA 1
ATOM 1025 C C . TYR A 1 123 ? 28.775 -9.285 -32.721 1.00 91.00 123 TYR A C 1
ATOM 1027 O O . TYR A 1 123 ? 27.590 -9.397 -33.037 1.00 91.00 123 TYR A O 1
ATOM 1035 N N . THR A 1 124 ? 29.462 -10.304 -32.198 1.00 92.06 124 THR A N 1
ATOM 1036 C CA . THR A 1 124 ? 28.885 -11.645 -32.029 1.00 92.06 124 THR A CA 1
ATOM 1037 C C . THR A 1 124 ? 27.731 -11.660 -31.024 1.00 92.06 124 THR A C 1
ATOM 1039 O O . THR A 1 124 ? 26.740 -12.348 -31.249 1.00 92.06 124 THR A O 1
ATOM 1042 N N . ALA A 1 125 ? 27.813 -10.890 -29.933 1.00 93.69 125 ALA A N 1
ATOM 1043 C CA . ALA A 1 125 ? 26.729 -10.804 -28.953 1.00 93.69 125 ALA A CA 1
ATOM 1044 C C . ALA A 1 125 ? 25.444 -10.217 -29.558 1.00 93.69 125 ALA A C 1
ATOM 1046 O O . ALA A 1 125 ? 24.358 -10.735 -29.306 1.00 93.69 125 ALA A O 1
ATOM 1047 N N . ILE A 1 126 ? 25.570 -9.176 -30.384 1.00 92.50 126 ILE A N 1
ATOM 1048 C CA . ILE A 1 126 ? 24.437 -8.565 -31.086 1.00 92.50 126 ILE A CA 1
ATOM 1049 C C . ILE A 1 126 ? 23.847 -9.540 -32.114 1.00 92.50 126 ILE A C 1
ATOM 1051 O O . ILE A 1 126 ? 22.628 -9.664 -32.197 1.00 92.50 126 ILE A O 1
ATOM 1055 N N . LEU A 1 127 ? 24.676 -10.290 -32.848 1.00 93.19 127 LEU A N 1
ATOM 1056 C CA . LEU A 1 127 ? 24.176 -11.323 -33.764 1.00 93.19 127 LEU A CA 1
ATOM 1057 C C . LEU A 1 127 ? 23.417 -12.435 -33.039 1.00 93.19 127 LEU A C 1
ATOM 1059 O O . LEU A 1 127 ? 22.300 -12.753 -33.433 1.00 93.19 127 LEU A O 1
ATOM 1063 N N . ASN A 1 128 ? 23.972 -12.958 -31.945 1.00 95.50 128 ASN A N 1
ATOM 1064 C CA . ASN A 1 128 ? 23.305 -13.979 -31.137 1.00 95.50 128 ASN A CA 1
ATOM 1065 C C . ASN A 1 128 ? 21.985 -13.463 -30.545 1.00 95.50 128 ASN A C 1
ATOM 1067 O O . ASN A 1 128 ? 21.032 -14.224 -30.399 1.00 95.50 128 ASN A O 1
ATOM 1071 N N . PHE A 1 129 ? 21.914 -12.171 -30.213 1.00 93.69 129 PHE A N 1
ATOM 1072 C CA . PHE A 1 129 ? 20.671 -11.534 -29.790 1.00 93.69 129 PHE A CA 1
ATOM 1073 C C . PHE A 1 129 ? 19.624 -11.540 -30.913 1.00 93.69 129 PHE A C 1
ATOM 1075 O O . PHE A 1 129 ? 18.492 -11.950 -30.669 1.00 93.69 129 PHE A O 1
ATOM 1082 N N . TYR A 1 130 ? 19.988 -11.158 -32.143 1.00 93.75 130 TYR A N 1
ATOM 1083 C CA . TYR A 1 130 ? 19.075 -11.254 -33.289 1.00 93.75 130 TYR A CA 1
ATOM 1084 C C . TYR A 1 130 ? 18.634 -12.690 -33.569 1.00 93.75 130 TYR A C 1
ATOM 1086 O O . TYR A 1 130 ? 17.450 -12.916 -33.807 1.00 93.75 130 TYR A O 1
ATOM 1094 N N . ASP A 1 131 ? 19.559 -13.646 -33.518 1.00 94.75 131 ASP A N 1
ATOM 1095 C CA . ASP A 1 131 ? 19.262 -15.060 -33.755 1.00 94.75 131 ASP A CA 1
ATOM 1096 C C . ASP A 1 131 ? 18.278 -15.587 -32.692 1.00 94.75 131 ASP A C 1
ATOM 1098 O O . ASP A 1 131 ? 17.260 -16.180 -33.041 1.00 94.75 131 ASP A O 1
ATOM 1102 N N . GLY A 1 132 ? 18.470 -15.235 -31.416 1.00 92.88 132 GLY A N 1
ATOM 1103 C CA . GLY A 1 132 ? 17.530 -15.578 -30.343 1.00 92.88 132 GLY A CA 1
ATOM 1104 C C . GLY A 1 132 ? 16.141 -14.938 -30.487 1.00 92.88 132 GLY A C 1
ATOM 1105 O O . GLY A 1 132 ? 15.142 -15.539 -30.089 1.00 92.88 132 GLY A O 1
ATOM 1106 N N . LEU A 1 133 ? 16.039 -13.740 -31.077 1.00 91.19 133 LEU A N 1
ATOM 1107 C CA . LEU A 1 133 ? 14.739 -13.135 -31.393 1.00 91.19 133 LEU A CA 1
ATOM 11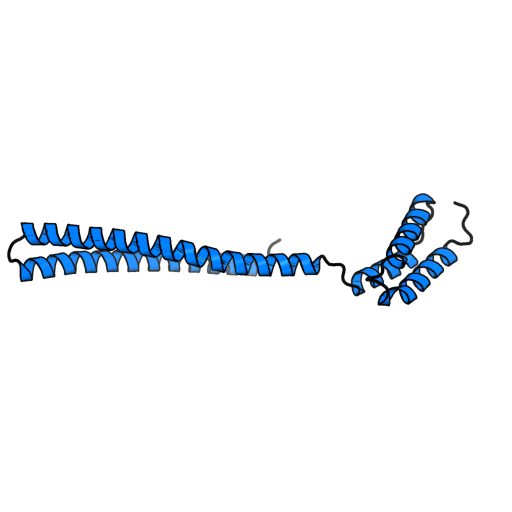08 C C . LEU A 1 133 ? 14.055 -13.818 -32.590 1.00 91.19 133 LEU A C 1
ATOM 1110 O O . LEU A 1 133 ? 12.831 -13.948 -32.598 1.00 91.19 133 LEU A O 1
ATOM 1114 N N . LEU A 1 134 ? 14.828 -14.254 -33.589 1.00 90.62 134 LEU A N 1
ATOM 1115 C CA . LEU A 1 134 ? 14.329 -14.943 -34.785 1.00 90.62 134 LEU A CA 1
ATOM 1116 C C . LEU A 1 134 ? 13.928 -16.402 -34.512 1.00 90.62 134 LEU A C 1
ATOM 1118 O O . LEU A 1 134 ? 13.055 -16.932 -35.191 1.00 90.62 134 LEU A O 1
ATOM 1122 N N . GLU A 1 135 ? 14.509 -17.044 -33.500 1.00 92.00 135 GLU A N 1
ATOM 1123 C CA . GLU A 1 135 ? 14.103 -18.385 -33.057 1.00 92.00 135 GLU A CA 1
ATOM 1124 C C . GLU A 1 135 ? 12.797 -18.378 -32.242 1.00 92.00 135 GLU A C 1
ATOM 1126 O O . GLU A 1 135 ? 12.130 -19.407 -32.124 1.00 92.00 135 GLU A O 1
ATOM 1131 N N . ASN A 1 136 ? 12.400 -17.227 -31.688 1.00 87.38 136 ASN A N 1
ATOM 1132 C CA . ASN A 1 136 ? 11.222 -17.132 -30.833 1.00 87.38 136 ASN A CA 1
ATOM 1133 C C . ASN A 1 136 ? 9.916 -17.111 -31.650 1.00 87.38 136 ASN A C 1
ATOM 1135 O O . ASN A 1 136 ? 9.669 -16.185 -32.427 1.00 87.38 136 ASN A O 1
ATOM 1139 N N . GLU A 1 137 ? 9.051 -18.108 -31.430 1.00 82.44 137 GLU A N 1
ATOM 1140 C CA . GLU A 1 137 ? 7.763 -18.235 -32.120 1.00 82.44 137 GLU A CA 1
ATOM 1141 C C . GLU A 1 137 ? 6.759 -17.126 -31.788 1.00 82.44 137 GLU A C 1
ATOM 1143 O O . GLU A 1 137 ? 5.933 -16.788 -32.639 1.00 82.44 137 GLU A O 1
ATOM 1148 N N . ASP A 1 138 ? 6.841 -16.534 -30.596 1.00 81.69 138 ASP A N 1
ATOM 1149 C CA . ASP A 1 138 ? 5.953 -15.441 -30.189 1.00 81.69 138 ASP A CA 1
ATOM 1150 C C . ASP A 1 138 ? 6.247 -14.157 -30.986 1.00 81.69 138 ASP A C 1
ATOM 1152 O O . ASP A 1 138 ? 5.388 -13.292 -31.118 1.00 81.69 138 ASP A O 1
ATOM 1156 N N . LEU A 1 139 ? 7.445 -14.034 -31.571 1.00 83.44 139 LEU A N 1
ATOM 1157 C CA . LEU A 1 139 ? 7.890 -12.857 -32.324 1.00 83.44 139 LEU A CA 1
ATOM 1158 C C . LEU A 1 139 ? 7.771 -13.014 -33.845 1.00 83.44 139 LEU A C 1
ATOM 1160 O O . LEU A 1 139 ? 8.333 -12.200 -34.581 1.00 83.44 139 LEU A O 1
ATOM 1164 N N . LYS A 1 140 ? 7.016 -14.011 -34.328 1.00 84.31 140 LYS A N 1
ATOM 1165 C CA . LYS A 1 140 ? 6.815 -14.270 -35.769 1.00 84.31 140 LYS A CA 1
ATOM 1166 C C . LYS A 1 140 ? 6.398 -13.027 -36.558 1.00 84.31 140 LYS A C 1
ATOM 1168 O O . LYS A 1 140 ? 6.862 -12.834 -37.676 1.00 84.31 140 LYS A O 1
ATOM 1173 N N . GLU A 1 141 ? 5.577 -12.156 -35.970 1.00 84.88 141 GLU A N 1
ATOM 1174 C CA . GLU A 1 141 ? 5.137 -10.905 -36.607 1.00 84.88 141 GLU A CA 1
ATOM 1175 C C . GLU A 1 141 ? 6.282 -9.905 -36.848 1.00 84.88 141 GLU A C 1
ATOM 1177 O O . GLU A 1 141 ? 6.219 -9.114 -37.786 1.00 84.88 141 GLU A O 1
ATOM 1182 N N . LEU A 1 142 ? 7.345 -9.946 -36.037 1.00 85.50 142 LEU A N 1
ATOM 1183 C CA . LEU A 1 142 ? 8.511 -9.067 -36.168 1.00 85.50 142 LEU A CA 1
ATOM 1184 C C . LEU A 1 142 ? 9.660 -9.695 -36.965 1.00 85.50 142 LEU A C 1
ATOM 1186 O O . LEU A 1 142 ? 10.596 -8.978 -37.315 1.00 85.50 142 LEU A O 1
ATOM 1190 N N . HIS A 1 143 ? 9.627 -10.998 -37.268 1.00 91.12 143 HIS A N 1
ATOM 1191 C CA . HIS A 1 143 ? 10.745 -11.710 -37.910 1.00 91.12 143 HIS A CA 1
ATOM 1192 C C . HIS A 1 143 ? 11.225 -11.054 -39.204 1.00 91.12 143 HIS A C 1
ATOM 1194 O O . HIS A 1 143 ? 12.432 -10.960 -39.424 1.00 91.12 143 HIS A O 1
ATOM 1200 N N . GLU A 1 144 ? 10.310 -10.548 -40.032 1.00 91.12 144 GLU A N 1
ATOM 1201 C CA . GLU A 1 144 ? 10.677 -9.867 -41.277 1.00 91.12 144 GLU A CA 1
ATOM 1202 C C . GLU A 1 144 ? 11.505 -8.597 -41.012 1.00 91.12 144 GLU A C 1
ATOM 1204 O O . GLU A 1 144 ? 12.508 -8.338 -41.680 1.00 91.12 144 GLU A O 1
ATOM 1209 N N . GLU A 1 145 ? 11.117 -7.802 -40.015 1.00 90.69 145 GLU A N 1
ATOM 1210 C CA . GLU A 1 145 ? 11.808 -6.560 -39.660 1.00 90.69 145 GLU A CA 1
ATOM 1211 C C . GLU A 1 145 ? 13.123 -6.831 -38.923 1.00 90.69 145 GLU A C 1
ATOM 1213 O O . GLU A 1 145 ? 14.148 -6.224 -39.237 1.00 90.69 145 GLU A O 1
ATOM 1218 N N . LEU A 1 146 ? 13.121 -7.790 -37.995 1.00 92.56 146 LEU A N 1
ATOM 1219 C CA . LEU A 1 146 ? 14.309 -8.229 -37.262 1.00 92.56 146 LEU A CA 1
ATOM 1220 C C . LEU A 1 146 ? 15.378 -8.784 -38.210 1.00 92.56 146 LEU A C 1
ATOM 1222 O O . LEU A 1 146 ? 16.559 -8.471 -38.058 1.00 92.56 146 LEU A O 1
ATOM 1226 N N . SER A 1 147 ? 14.965 -9.550 -39.223 1.00 92.88 147 SER A N 1
ATOM 1227 C CA . SER A 1 147 ? 15.855 -10.063 -40.265 1.00 92.88 147 SER A CA 1
ATOM 1228 C C . SER A 1 147 ? 16.499 -8.923 -41.062 1.00 92.88 147 SER A C 1
ATOM 1230 O O . SER A 1 147 ? 17.723 -8.890 -41.207 1.00 92.88 147 SER A O 1
ATOM 1232 N N . LYS A 1 148 ? 15.716 -7.914 -41.475 1.00 94.25 148 LYS A N 1
ATOM 1233 C CA . LYS A 1 148 ? 16.235 -6.720 -42.169 1.00 94.25 148 LYS A CA 1
ATOM 1234 C C . LYS A 1 148 ? 17.244 -5.944 -41.319 1.00 94.25 148 LYS A C 1
ATOM 1236 O O . LYS A 1 148 ? 18.288 -5.539 -41.829 1.00 94.25 148 LYS A O 1
ATOM 1241 N N . HIS A 1 149 ? 16.955 -5.749 -40.033 1.00 95.12 149 HIS A N 1
ATOM 1242 C CA . HIS A 1 149 ? 17.855 -5.070 -39.096 1.00 95.12 149 HIS A CA 1
ATOM 1243 C C . HIS A 1 149 ? 19.161 -5.851 -38.894 1.00 95.12 149 HIS A C 1
ATOM 1245 O O . HIS A 1 149 ? 20.250 -5.284 -38.988 1.00 95.12 149 HIS A O 1
ATOM 1251 N N . ARG A 1 150 ? 19.076 -7.171 -38.713 1.00 94.31 150 ARG A N 1
ATOM 1252 C CA . ARG A 1 150 ? 20.249 -8.048 -38.624 1.00 94.31 150 ARG A CA 1
ATOM 1253 C C . ARG A 1 150 ? 21.114 -7.968 -39.884 1.00 94.31 150 ARG A C 1
ATOM 1255 O O . ARG A 1 150 ? 22.330 -7.826 -39.791 1.00 94.31 150 ARG A O 1
ATOM 1262 N N . GLU A 1 151 ? 20.508 -8.038 -41.068 1.00 93.69 151 GLU A N 1
ATOM 1263 C CA . GLU A 1 151 ? 21.239 -7.924 -42.334 1.00 93.69 151 GLU A CA 1
ATOM 1264 C C . GLU A 1 151 ? 21.923 -6.568 -42.498 1.00 93.69 151 GLU A C 1
ATOM 1266 O O . GLU A 1 151 ? 23.062 -6.503 -42.967 1.00 93.69 151 GLU A O 1
ATOM 1271 N N . TYR A 1 152 ? 21.239 -5.485 -42.129 1.00 93.69 152 TYR A N 1
ATOM 1272 C CA . TYR A 1 152 ? 21.814 -4.147 -42.171 1.00 93.69 152 TYR A CA 1
ATOM 1273 C C . TYR A 1 152 ? 23.023 -4.044 -41.234 1.00 93.69 152 TYR A C 1
ATOM 1275 O O . TYR A 1 152 ? 24.072 -3.552 -41.654 1.00 93.69 152 TYR A O 1
ATOM 1283 N N . PHE A 1 153 ? 22.915 -4.583 -40.015 1.00 93.06 153 PHE A N 1
ATOM 1284 C CA . PHE A 1 153 ? 24.025 -4.650 -39.066 1.00 93.06 153 PHE A CA 1
ATOM 1285 C C . PHE A 1 153 ? 25.229 -5.399 -39.651 1.00 93.06 153 PHE A C 1
ATOM 1287 O O . PHE A 1 153 ? 26.343 -4.881 -39.633 1.00 93.06 153 PHE A O 1
ATOM 1294 N N . VAL A 1 154 ? 25.016 -6.578 -40.248 1.00 92.44 154 VAL A N 1
ATOM 1295 C CA . VAL A 1 154 ? 26.091 -7.354 -40.894 1.00 92.44 154 VAL A CA 1
ATOM 1296 C C . VAL A 1 154 ? 26.727 -6.566 -42.040 1.00 92.44 154 VAL A C 1
ATOM 1298 O O . VAL A 1 154 ? 27.951 -6.474 -42.115 1.00 92.44 154 VAL A O 1
ATOM 1301 N N . LYS A 1 155 ? 25.924 -5.946 -42.915 1.00 91.38 155 LYS A N 1
ATOM 1302 C CA . LYS A 1 155 ? 26.427 -5.155 -44.052 1.00 91.38 155 LYS A CA 1
ATOM 1303 C C . LYS A 1 155 ? 27.262 -3.958 -43.600 1.00 91.38 155 LYS A C 1
ATOM 1305 O O . LYS A 1 155 ? 28.311 -3.709 -44.187 1.00 91.38 155 LYS A O 1
ATOM 1310 N N . ALA A 1 156 ? 26.847 -3.262 -42.541 1.00 88.69 156 ALA A N 1
ATOM 1311 C CA . ALA A 1 156 ? 27.595 -2.140 -41.969 1.00 88.69 156 ALA A CA 1
ATOM 1312 C C . ALA A 1 156 ? 28.989 -2.547 -41.440 1.00 88.69 156 ALA A C 1
ATOM 1314 O O . ALA A 1 156 ? 29.890 -1.712 -41.334 1.00 88.69 156 ALA A O 1
ATOM 1315 N N . HIS A 1 157 ? 29.181 -3.836 -41.154 1.00 89.75 157 HIS A N 1
ATOM 1316 C CA . HIS A 1 157 ? 30.390 -4.397 -40.554 1.00 89.75 157 HIS A CA 1
ATOM 1317 C C . HIS A 1 157 ? 31.152 -5.362 -41.482 1.00 89.75 157 HIS A C 1
ATOM 1319 O O . HIS A 1 157 ? 32.218 -5.840 -41.109 1.00 89.75 157 HIS A O 1
ATOM 1325 N N . ALA A 1 158 ? 30.666 -5.611 -42.703 1.00 83.06 158 ALA A N 1
ATOM 1326 C CA . ALA A 1 158 ? 31.197 -6.628 -43.619 1.00 83.06 158 ALA A CA 1
ATOM 1327 C C . ALA A 1 158 ? 32.641 -6.377 -44.099 1.00 83.06 158 ALA A C 1
ATOM 1329 O O . ALA A 1 158 ? 33.315 -7.309 -44.526 1.00 83.06 158 ALA A O 1
ATOM 1330 N N . GLY A 1 159 ? 33.113 -5.128 -44.050 1.00 79.31 159 GLY A N 1
ATOM 1331 C CA . GLY A 1 159 ? 34.465 -4.735 -44.468 1.00 79.31 159 GLY A CA 1
ATOM 1332 C C . GLY A 1 159 ? 35.472 -4.615 -43.325 1.00 79.31 159 GLY A C 1
ATOM 1333 O O . GLY A 1 159 ? 36.524 -4.008 -43.512 1.00 79.31 159 GLY A O 1
ATOM 1334 N N . ARG A 1 160 ? 35.131 -5.101 -42.131 1.00 79.50 160 ARG A N 1
ATOM 1335 C CA . ARG A 1 160 ? 35.950 -4.929 -40.934 1.00 79.50 160 ARG A CA 1
ATOM 1336 C C . ARG A 1 160 ? 36.637 -6.231 -40.567 1.00 79.50 160 ARG A C 1
ATOM 1338 O O . ARG A 1 160 ? 36.019 -7.291 -40.574 1.00 79.50 160 ARG A O 1
ATOM 1345 N N . ASP A 1 161 ? 37.911 -6.111 -40.228 1.00 67.38 161 ASP A N 1
ATOM 1346 C CA . ASP A 1 161 ? 38.711 -7.205 -39.699 1.00 67.38 161 ASP A CA 1
ATOM 1347 C C . ASP A 1 161 ? 38.699 -7.103 -38.167 1.00 67.38 161 ASP A C 1
ATOM 1349 O O . ASP A 1 161 ? 39.259 -6.160 -37.601 1.00 67.38 161 ASP A O 1
ATOM 1353 N N . PHE A 1 162 ? 37.971 -8.013 -37.512 1.00 68.25 162 PHE A N 1
ATOM 1354 C CA . PHE A 1 162 ? 37.899 -8.137 -36.049 1.00 68.25 162 PHE A CA 1
ATOM 1355 C C . PHE A 1 162 ? 38.323 -9.525 -35.569 1.00 68.25 162 PHE A C 1
ATOM 1357 O O . PHE A 1 162 ? 37.917 -10.545 -36.184 1.00 68.25 162 PHE A O 1
#

Secondary structure (DSSP, 8-state):
---HHHHHHHHHHHHHHHHHHHHHHHHHHHHHHHHHHHHHHHHHHHH--HHHHHHHHHHHHHHHHHHHHHHHHHHHHHHHHHHHHHHHHHHHHHHHTTS--HHHHHHHHHHHHH-----HHHHHHHHHHHHHHHH-GGGGGGHHHHHHHHHHHHHHHTT---

pLDDT: mean 75.92, std 12.18, range [49.31, 95.5]

Sequence (162 aa):
MMSDKVKKKLSLSMKGQGENIKRSLFKSIVYRIITVFLGILTALIVTGDIYQALSLGIATEFVQFINYFIFETIWSYYERQRLRQKFRKEFLEREIELKVNYSSIKELSYELSRLDTFVKSIYTAILNFYDGLLENEDLKELHEELSKHREYFVKAHAGRDF

Foldseek 3Di:
DDDPVVVVVVVVVVVVVVVVVVVVVVVVVVVVVVVLVVQLVVQCVVPVDNVRSVVRSVVVVVVVVVVVVVVCVVVVVVVVVVVVVVVVVVVVVVVVVVPDDLVNVLVVLQVLLPDDDQDPVSLVVNLVVLVVLCPDPVNPVCNVSSVVSSVSSCVSCVPHDD

Radius of gyration: 35.03 Å; chains: 1; bounding box: 76×44×86 Å